Protein AF-A0A1Y2V016-F1 (afdb_monomer_lite)

Foldseek 3Di:
DDDDDDDDDDPPPPPPDPPPPPDQPWPKPQVPQDDPCVVFPDPQVPKDKAPWDWIWTDRHPPDQKTWIKIWIKMDDVVVRDIFIDMDIWIANQADWDCDPRTPFDQDWDWGDDPVQKTWTKGWPTDRGSVWTKMFIAIDGPPDDDPGDRGDIGTD

Structure (mmCIF, N/CA/C/O backbone):
data_AF-A0A1Y2V016-F1
#
_entry.id   AF-A0A1Y2V016-F1
#
loop_
_atom_site.group_PDB
_atom_site.id
_atom_site.type_symbol
_atom_site.label_atom_id
_atom_site.label_alt_id
_atom_site.label_comp_id
_atom_site.label_asym_id
_atom_site.label_entity_id
_atom_site.label_seq_id
_atom_site.pdbx_PDB_ins_code
_atom_site.Cartn_x
_atom_site.Cartn_y
_atom_site.Cartn_z
_atom_site.occupancy
_atom_site.B_iso_or_equiv
_atom_site.auth_seq_id
_atom_site.auth_comp_id
_atom_site.auth_asym_id
_atom_site.auth_atom_id
_atom_site.pdbx_PDB_model_num
ATOM 1 N N . MET A 1 1 ? -23.198 -24.437 86.783 1.00 43.09 1 MET A N 1
ATOM 2 C CA . MET A 1 1 ? -23.617 -24.937 85.456 1.00 43.09 1 MET A CA 1
ATOM 3 C C . MET A 1 1 ? -22.853 -24.130 84.416 1.00 43.09 1 MET A C 1
ATOM 5 O O . MET A 1 1 ? -22.910 -22.911 84.476 1.00 43.09 1 MET A O 1
ATOM 9 N N . GLN A 1 2 ? -22.009 -24.795 83.627 1.00 40.72 2 GLN A N 1
ATOM 10 C CA . GLN A 1 2 ? -20.919 -24.207 82.836 1.00 40.72 2 GLN A CA 1
ATOM 11 C C . GLN A 1 2 ? -21.399 -23.463 81.579 1.00 40.72 2 GLN A C 1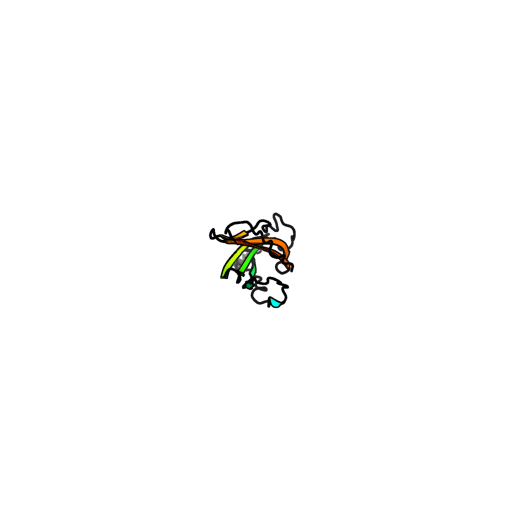
ATOM 13 O O . GLN A 1 2 ? -22.316 -23.912 80.899 1.00 40.72 2 GLN A O 1
ATOM 18 N N . LEU A 1 3 ? -20.727 -22.347 81.278 1.00 35.59 3 LEU A N 1
ATOM 19 C CA . LEU A 1 3 ? -20.856 -21.554 80.055 1.00 35.59 3 LEU A CA 1
ATOM 20 C C . LEU A 1 3 ? -19.941 -22.174 78.978 1.00 35.59 3 LEU A C 1
ATOM 22 O O . LEU A 1 3 ? -18.725 -22.211 79.163 1.00 35.59 3 LEU A O 1
ATOM 26 N N . LEU A 1 4 ? -20.502 -22.683 77.879 1.00 39.03 4 LEU A N 1
ATOM 27 C CA . LEU A 1 4 ? -19.740 -23.188 76.729 1.00 39.03 4 LEU A CA 1
ATOM 28 C C . LEU A 1 4 ? -19.546 -22.054 75.714 1.00 39.03 4 LEU A C 1
ATOM 30 O O . LEU A 1 4 ? -20.488 -21.659 75.033 1.00 39.03 4 LEU A O 1
ATOM 34 N N . ILE A 1 5 ? -18.322 -21.531 75.622 1.00 51.75 5 ILE A N 1
ATOM 35 C CA . ILE A 1 5 ? -17.898 -20.607 74.564 1.00 51.75 5 ILE A CA 1
ATOM 36 C C . ILE A 1 5 ? -17.378 -21.461 73.405 1.00 51.75 5 ILE A C 1
ATOM 38 O O . ILE A 1 5 ? -16.334 -22.102 73.518 1.00 51.75 5 ILE A O 1
ATOM 42 N N . ILE A 1 6 ? -18.120 -21.494 72.299 1.00 47.78 6 ILE A N 1
ATOM 43 C CA . ILE A 1 6 ? -17.713 -22.179 71.070 1.00 47.78 6 ILE A CA 1
ATOM 44 C C . ILE A 1 6 ? -16.802 -21.226 70.286 1.00 47.78 6 ILE A C 1
ATOM 46 O O . ILE A 1 6 ? -17.267 -20.241 69.716 1.00 47.78 6 ILE A O 1
ATOM 50 N N . PHE A 1 7 ? -15.499 -21.509 70.268 1.00 44.09 7 PHE A N 1
ATOM 51 C CA . PHE A 1 7 ? -14.549 -20.873 69.354 1.00 44.09 7 PHE A CA 1
ATOM 52 C C . PHE A 1 7 ? -14.771 -21.429 67.942 1.00 44.09 7 PHE A C 1
ATOM 54 O O . PHE A 1 7 ? -14.419 -22.573 67.656 1.00 44.09 7 PHE A O 1
ATOM 61 N N . ALA A 1 8 ? -15.356 -20.628 67.053 1.00 47.47 8 ALA A N 1
ATOM 62 C CA . ALA A 1 8 ? -15.389 -20.935 65.628 1.00 47.47 8 ALA A CA 1
ATOM 63 C C . ALA A 1 8 ? -14.026 -20.583 65.007 1.00 47.47 8 ALA A C 1
ATOM 65 O O . ALA A 1 8 ? -13.666 -19.414 64.881 1.00 47.47 8 ALA A O 1
ATOM 66 N N . LEU A 1 9 ? -13.256 -21.611 64.645 1.00 43.94 9 LEU A N 1
ATOM 67 C CA . LEU A 1 9 ? -12.057 -21.498 63.816 1.00 43.94 9 LEU A CA 1
ATOM 68 C C . LEU A 1 9 ? -12.464 -21.054 62.403 1.00 43.94 9 LEU A C 1
ATOM 70 O O . LEU A 1 9 ? -13.051 -21.828 61.650 1.00 43.94 9 LEU A O 1
ATOM 74 N N . VAL A 1 10 ? -12.139 -19.814 62.036 1.00 45.97 10 VAL A N 1
ATOM 75 C CA . VAL A 1 10 ? -12.191 -19.358 60.642 1.00 45.97 10 VAL A CA 1
ATOM 76 C C . VAL A 1 10 ? -10.970 -19.936 59.928 1.00 45.97 10 VAL A C 1
ATOM 78 O O . VAL A 1 10 ? -9.858 -19.427 60.054 1.00 45.97 10 VAL A O 1
ATOM 81 N N . LEU A 1 11 ? -11.167 -21.039 59.207 1.00 46.03 11 LEU A N 1
ATOM 82 C CA . LEU A 1 11 ? -10.191 -21.546 58.246 1.00 46.03 11 LEU A CA 1
ATOM 83 C C . LEU A 1 11 ? -10.173 -20.590 57.050 1.00 46.03 11 LEU A C 1
ATOM 85 O O . LEU A 1 11 ? -11.092 -20.586 56.235 1.00 46.03 11 LEU A O 1
ATOM 89 N N . VAL A 1 12 ? -9.130 -19.765 56.957 1.00 49.00 12 VAL A N 1
ATOM 90 C CA . VAL A 1 12 ? -8.821 -19.008 55.742 1.00 49.00 12 VAL A CA 1
ATOM 91 C C . VAL A 1 12 ? -8.336 -20.019 54.707 1.00 49.00 12 VAL A C 1
ATOM 93 O O . VAL A 1 12 ? -7.182 -20.445 54.732 1.00 49.00 12 VAL A O 1
ATOM 96 N N . SER A 1 13 ? -9.223 -20.456 53.818 1.00 45.53 13 SER A N 1
ATOM 97 C CA . SER A 1 13 ? -8.815 -21.162 52.611 1.00 45.53 13 SER A CA 1
ATOM 98 C C . SER A 1 13 ? -8.094 -20.159 51.713 1.00 45.53 13 SER A C 1
ATOM 100 O O . SER A 1 13 ? -8.705 -19.290 51.095 1.00 45.53 13 SER A O 1
ATOM 102 N N . ALA A 1 14 ? -6.765 -20.254 51.676 1.00 45.72 14 ALA A N 1
ATOM 103 C CA . ALA A 1 14 ? -5.964 -19.608 50.652 1.00 45.72 14 ALA A CA 1
ATOM 104 C C . ALA A 1 14 ? -6.395 -20.181 49.296 1.00 45.72 14 ALA A C 1
ATOM 106 O O . ALA A 1 14 ? -6.010 -21.288 48.924 1.00 45.72 14 ALA A O 1
ATOM 107 N N . VAL A 1 15 ? -7.248 -19.451 48.580 1.00 44.84 15 VAL A N 1
ATOM 108 C CA . VAL A 1 15 ? -7.522 -19.724 47.173 1.00 44.84 15 VAL A CA 1
ATOM 109 C C . VAL A 1 15 ? -6.253 -19.342 46.426 1.00 44.84 15 VAL A C 1
ATOM 111 O O . VAL A 1 15 ? -5.988 -18.168 46.182 1.00 44.84 15 VAL A O 1
ATOM 114 N N . SER A 1 16 ? -5.428 -20.338 46.119 1.00 42.81 16 SER A N 1
ATOM 115 C CA . SER A 1 16 ? -4.352 -20.215 45.146 1.00 42.81 16 SER A CA 1
ATOM 116 C C . SER A 1 16 ? -4.983 -19.880 43.796 1.00 42.81 16 SER A C 1
ATOM 118 O O . SER A 1 16 ? -5.446 -20.769 43.081 1.00 42.81 16 SER A O 1
ATOM 120 N N . GLN A 1 17 ? -5.070 -18.588 43.478 1.00 43.97 17 GLN A N 1
ATOM 121 C CA . GLN A 1 17 ? -5.369 -18.144 42.125 1.00 43.97 17 GLN A CA 1
ATOM 122 C C . GLN A 1 17 ? -4.224 -18.636 41.233 1.00 43.97 17 GLN A C 1
ATOM 124 O O . GLN A 1 17 ? -3.059 -18.416 41.583 1.00 43.97 17 GLN A O 1
ATOM 129 N N . PRO A 1 18 ? -4.502 -19.319 40.112 1.00 36.44 18 PRO A N 1
ATOM 130 C CA . PRO A 1 18 ? -3.460 -19.554 39.135 1.00 36.44 18 PRO A CA 1
ATOM 131 C C . PRO A 1 18 ? -2.992 -18.184 38.640 1.00 36.44 18 PRO A C 1
ATOM 133 O O . PRO A 1 18 ? -3.800 -17.365 38.200 1.00 36.44 18 PRO A O 1
ATOM 136 N N . LEU A 1 19 ? -1.687 -17.928 38.753 1.00 35.75 19 LEU A N 1
ATOM 137 C CA . LEU A 1 19 ? -1.027 -16.897 37.966 1.00 35.75 19 LEU A CA 1
ATOM 138 C C . LEU A 1 19 ? -1.338 -17.223 36.507 1.00 35.75 19 LEU A C 1
ATOM 140 O O . LEU A 1 19 ? -0.788 -18.176 35.956 1.00 35.75 19 LEU A O 1
ATOM 144 N N . ILE A 1 20 ? -2.254 -16.463 35.909 1.00 40.47 20 ILE A N 1
ATOM 145 C CA . ILE A 1 20 ? -2.409 -16.427 34.463 1.00 40.47 20 ILE A CA 1
ATOM 146 C C . ILE A 1 20 ? -1.118 -15.785 33.966 1.00 40.47 20 ILE A C 1
ATOM 148 O O . ILE A 1 20 ? -0.945 -14.569 33.994 1.00 40.47 20 ILE A O 1
ATOM 152 N N . HIS A 1 21 ? -0.158 -16.643 33.634 1.00 36.91 21 HIS A N 1
ATOM 153 C CA . HIS A 1 21 ? 0.942 -16.290 32.765 1.00 36.91 21 HIS A CA 1
ATOM 154 C C . HIS A 1 21 ? 0.275 -15.814 31.477 1.00 36.91 21 HIS A C 1
ATOM 156 O O . HIS A 1 21 ? -0.502 -16.560 30.884 1.00 36.91 21 HIS A O 1
ATOM 162 N N . GLY A 1 22 ? 0.444 -14.532 31.154 1.00 37.62 22 GLY A N 1
ATOM 163 C CA . GLY A 1 22 ? -0.111 -13.949 29.945 1.00 37.62 22 GLY A CA 1
ATOM 164 C C . GLY A 1 22 ? 0.530 -14.627 28.749 1.00 37.62 22 GLY A C 1
ATOM 165 O O . GLY A 1 22 ? 1.600 -14.214 28.312 1.00 37.62 22 GLY A O 1
ATOM 166 N N . ASP A 1 23 ? -0.109 -15.684 28.259 1.00 32.75 23 ASP A N 1
ATOM 167 C CA . ASP A 1 23 ? 0.151 -16.203 26.932 1.00 32.75 23 ASP A CA 1
ATOM 168 C C . ASP A 1 23 ? -0.184 -15.061 25.969 1.00 32.75 23 ASP A C 1
ATOM 170 O O . ASP A 1 23 ? -1.332 -14.621 25.871 1.00 32.75 23 ASP A O 1
ATOM 174 N N . THR A 1 24 ? 0.833 -14.525 25.301 1.00 33.84 24 THR A N 1
ATOM 175 C CA . THR A 1 24 ? 0.663 -13.674 24.128 1.00 33.84 24 THR A CA 1
ATOM 176 C C . THR A 1 24 ? -0.100 -14.488 23.090 1.00 33.84 24 THR A C 1
ATOM 178 O O . THR A 1 24 ? 0.458 -15.322 22.377 1.00 33.84 24 THR A O 1
ATOM 181 N N . ILE A 1 25 ? -1.418 -14.297 23.036 1.00 36.56 25 ILE A N 1
ATOM 182 C CA . ILE A 1 25 ? -2.246 -14.842 21.967 1.00 36.56 25 ILE A CA 1
ATOM 183 C C . ILE A 1 25 ? -1.926 -14.007 20.729 1.00 36.56 25 ILE A C 1
ATOM 185 O O . ILE A 1 25 ? -2.554 -12.981 20.483 1.00 36.56 25 ILE A O 1
ATOM 189 N N . ASN A 1 26 ? -0.930 -14.442 19.958 1.00 33.94 26 ASN A N 1
ATOM 190 C CA . ASN A 1 26 ? -0.700 -13.937 18.610 1.00 33.94 26 ASN A CA 1
ATOM 191 C C . ASN A 1 26 ? -1.915 -14.333 17.761 1.00 33.94 26 ASN A C 1
ATOM 193 O O . ASN A 1 26 ? -1.989 -15.455 17.253 1.00 33.94 26 ASN A O 1
ATOM 197 N N . TYR A 1 27 ? -2.905 -13.446 17.644 1.00 37.66 27 TYR A N 1
ATOM 198 C CA . TYR A 1 27 ? -3.983 -13.625 16.679 1.00 37.66 27 TYR A CA 1
ATOM 199 C C . TYR A 1 27 ? -3.417 -13.301 15.299 1.00 37.66 27 TYR A C 1
ATOM 201 O O . TYR A 1 27 ? -3.388 -12.151 14.873 1.00 37.66 27 TYR A O 1
ATOM 209 N N . ARG A 1 28 ? -2.895 -14.337 14.643 1.00 41.09 28 ARG A N 1
ATOM 210 C CA . ARG A 1 28 ? -2.323 -14.261 13.304 1.00 41.09 28 ARG A CA 1
ATOM 211 C C . ARG A 1 28 ? -3.359 -14.744 12.301 1.00 41.09 28 ARG A C 1
ATOM 213 O O . ARG A 1 28 ? -3.508 -15.953 12.108 1.00 41.09 28 ARG A O 1
ATOM 220 N N . ASP A 1 29 ? -4.087 -13.830 11.668 1.00 43.81 29 ASP A N 1
ATOM 221 C CA . ASP A 1 29 ? -4.908 -14.210 10.518 1.00 43.81 29 ASP A CA 1
ATOM 222 C C . ASP A 1 29 ? -4.001 -14.390 9.292 1.00 43.81 29 ASP A C 1
ATOM 224 O O . ASP A 1 29 ? -3.761 -13.482 8.505 1.00 43.81 29 ASP A O 1
ATOM 228 N N . THR A 1 30 ? -3.456 -15.599 9.159 1.00 42.50 30 THR A N 1
ATOM 229 C CA . THR A 1 30 ? -2.644 -16.036 8.011 1.00 42.50 30 THR A CA 1
ATOM 230 C C . THR A 1 30 ? -3.499 -16.602 6.878 1.00 42.50 30 THR A C 1
ATOM 232 O O . THR A 1 30 ? -2.970 -17.257 5.975 1.00 42.50 30 THR A O 1
ATOM 235 N N . SER A 1 31 ? -4.819 -16.372 6.876 1.00 43.88 31 SER A N 1
ATOM 236 C CA . SER A 1 31 ? -5.724 -16.956 5.876 1.00 43.88 31 SER A CA 1
ATOM 237 C C . SER A 1 31 ? -5.401 -16.555 4.430 1.00 43.88 31 SER A C 1
ATOM 239 O O . SER A 1 31 ? -5.933 -17.168 3.502 1.00 43.88 31 SER A O 1
ATOM 241 N N . MET A 1 32 ? -4.504 -15.584 4.221 1.00 43.31 32 MET A N 1
ATOM 242 C CA . MET A 1 32 ? -4.021 -15.154 2.907 1.00 43.31 32 MET A CA 1
ATOM 243 C C . MET A 1 32 ? -2.720 -15.826 2.450 1.00 43.31 32 MET A C 1
ATOM 245 O O . MET A 1 32 ? -2.486 -15.884 1.249 1.00 43.31 32 MET A O 1
ATOM 249 N N . ALA A 1 33 ? -1.922 -16.432 3.337 1.00 45.56 33 ALA A N 1
ATOM 250 C CA . ALA A 1 33 ? -0.669 -17.088 2.936 1.00 45.56 33 ALA A CA 1
ATOM 251 C C . ALA A 1 33 ? -0.886 -18.295 1.994 1.00 45.56 33 ALA A C 1
ATOM 253 O O . ALA A 1 33 ? 0.043 -18.722 1.317 1.00 45.56 33 ALA A O 1
ATOM 254 N N . ASN A 1 34 ? -2.113 -18.840 1.937 1.00 40.22 34 ASN A N 1
ATOM 255 C CA . ASN A 1 34 ? -2.447 -20.070 1.207 1.00 40.22 34 ASN A CA 1
ATOM 256 C C . ASN A 1 34 ? -3.674 -19.965 0.275 1.00 40.22 34 ASN A C 1
ATOM 258 O O . ASN A 1 34 ? -4.120 -20.991 -0.249 1.00 40.22 34 ASN A O 1
ATOM 262 N N . LYS A 1 35 ? -4.265 -18.778 0.060 1.00 43.28 35 LYS A N 1
ATOM 263 C CA . LYS A 1 35 ? -5.378 -18.641 -0.899 1.00 43.28 35 LYS A CA 1
ATOM 264 C C . LYS A 1 35 ? -4.825 -18.532 -2.328 1.00 43.28 35 LYS A C 1
ATOM 266 O O . LYS A 1 35 ? -3.929 -17.728 -2.561 1.00 43.28 35 LYS A O 1
ATOM 271 N N . PRO A 1 36 ? -5.337 -19.312 -3.300 1.00 42.84 36 PRO A N 1
ATOM 272 C CA . PRO A 1 36 ? -4.900 -19.208 -4.685 1.00 42.84 36 PRO A CA 1
ATOM 273 C C . PRO A 1 36 ? -5.326 -17.852 -5.260 1.00 42.84 36 PRO A C 1
ATOM 275 O O . PRO A 1 36 ? -6.498 -17.618 -5.543 1.00 42.84 36 PRO A O 1
ATOM 278 N N . TRP A 1 37 ? -4.345 -16.974 -5.453 1.00 50.81 37 TRP A N 1
ATOM 279 C CA . TRP A 1 37 ? -4.479 -15.606 -5.967 1.00 50.81 37 TRP A CA 1
ATOM 280 C C . TRP A 1 37 ? -5.006 -15.506 -7.409 1.00 50.81 37 TRP A C 1
ATOM 282 O O . TRP A 1 37 ? -5.226 -14.410 -7.906 1.00 50.81 37 TRP A O 1
ATOM 292 N N . GLY A 1 38 ? -5.281 -16.635 -8.073 1.00 43.44 38 GLY A N 1
ATOM 293 C CA . GLY A 1 38 ? -5.833 -16.695 -9.433 1.00 43.44 38 GLY A CA 1
ATOM 294 C C . GLY A 1 38 ? -7.274 -16.184 -9.590 1.00 43.44 38 GLY A C 1
ATOM 295 O O . GLY A 1 38 ? -7.835 -16.304 -10.675 1.00 43.44 38 GLY A O 1
ATOM 296 N N . LEU A 1 39 ? -7.887 -15.653 -8.525 1.00 41.66 39 LEU A N 1
ATOM 297 C CA . LEU A 1 39 ? -9.176 -14.947 -8.566 1.00 41.66 39 LEU A CA 1
ATOM 298 C C . LEU A 1 39 ? -9.029 -13.419 -8.579 1.00 41.66 39 LEU A C 1
ATOM 300 O O . LEU A 1 39 ? -10.011 -12.727 -8.844 1.00 41.66 39 LEU A O 1
ATOM 304 N N . ALA A 1 40 ? -7.837 -12.889 -8.299 1.00 46.56 40 ALA A N 1
ATOM 305 C CA . ALA A 1 40 ? -7.580 -11.464 -8.419 1.00 46.56 40 ALA A CA 1
ATOM 306 C C . ALA A 1 40 ? -7.438 -11.101 -9.907 1.00 46.56 40 ALA A C 1
ATOM 308 O O . ALA A 1 40 ? -6.673 -11.724 -10.646 1.00 46.56 40 ALA A O 1
ATOM 309 N N . GLN A 1 41 ? -8.223 -10.124 -10.367 1.00 43.16 41 GLN A N 1
ATOM 310 C CA . GLN A 1 41 ? -8.223 -9.673 -11.761 1.00 43.16 41 GLN A CA 1
ATOM 311 C C . GLN A 1 41 ? -7.050 -8.718 -12.002 1.00 43.16 41 GLN A C 1
ATOM 313 O O . GLN A 1 41 ? -7.219 -7.505 -12.097 1.00 43.16 41 GLN A O 1
ATOM 318 N N . PHE A 1 42 ? -5.842 -9.267 -12.068 1.00 50.53 42 PHE A N 1
ATOM 319 C CA . PHE A 1 42 ? -4.651 -8.518 -12.441 1.00 50.53 42 PHE A CA 1
ATOM 320 C C . PHE A 1 42 ? -4.481 -8.546 -13.962 1.00 50.53 42 PHE A C 1
ATOM 322 O O . PHE A 1 42 ? -3.959 -9.517 -14.501 1.00 50.53 42 PHE A O 1
ATOM 329 N N . ASP A 1 43 ? -4.894 -7.487 -14.660 1.00 47.41 43 ASP A N 1
ATOM 330 C CA . ASP A 1 43 ? -4.304 -7.176 -15.968 1.00 47.41 43 ASP A CA 1
ATOM 331 C C . ASP A 1 43 ? -3.103 -6.265 -15.715 1.00 47.41 43 ASP A C 1
ATOM 333 O O . ASP A 1 43 ? -3.189 -5.036 -15.730 1.00 47.41 43 ASP A O 1
ATOM 337 N N . LEU A 1 44 ? -2.014 -6.902 -15.293 1.00 59.28 44 LEU A N 1
ATOM 338 C CA . LEU A 1 44 ? -0.760 -6.239 -14.974 1.00 59.28 44 LEU A CA 1
ATOM 339 C C . LEU A 1 44 ? 0.227 -6.322 -16.128 1.00 59.28 44 LEU A C 1
ATOM 341 O O . LEU A 1 44 ? 1.333 -5.832 -15.960 1.00 59.28 44 LEU A O 1
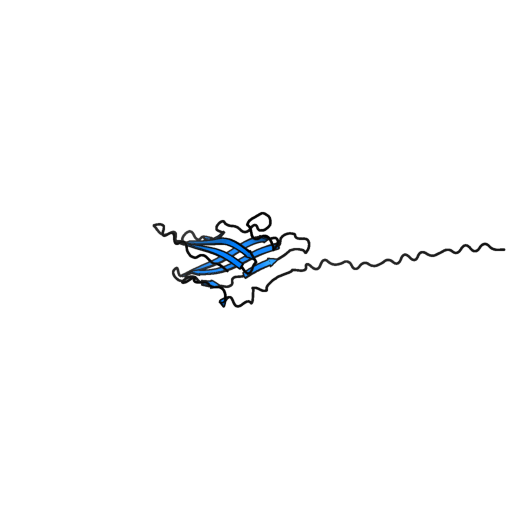ATOM 345 N N . ASP A 1 45 ? -0.148 -6.893 -17.278 1.00 55.56 45 ASP A N 1
ATOM 346 C CA . ASP A 1 45 ? 0.799 -7.141 -18.357 1.00 55.56 45 ASP A CA 1
ATOM 347 C C . ASP A 1 45 ? 1.551 -5.848 -18.738 1.00 55.56 45 ASP A C 1
ATOM 349 O O . ASP A 1 45 ? 0.935 -4.809 -19.011 1.00 55.56 45 ASP A O 1
ATOM 353 N N . PRO A 1 46 ? 2.897 -5.875 -18.743 1.00 63.59 46 PRO A N 1
ATOM 354 C CA . PRO A 1 46 ? 3.768 -7.046 -18.587 1.00 63.59 46 PRO A CA 1
ATOM 355 C C . PRO A 1 46 ? 4.310 -7.270 -17.160 1.00 63.59 46 PRO A C 1
ATOM 357 O O . PRO A 1 46 ? 5.143 -8.144 -16.960 1.00 63.59 46 PRO A O 1
ATOM 360 N N . PHE A 1 47 ? 3.903 -6.479 -16.173 1.00 73.19 47 PHE A N 1
ATOM 361 C CA . PHE A 1 47 ? 4.333 -6.597 -14.781 1.00 73.19 47 PHE A CA 1
ATOM 362 C C . PHE A 1 47 ? 3.794 -7.855 -14.103 1.00 73.19 47 PHE A C 1
ATOM 364 O O . PHE A 1 47 ? 2.669 -8.294 -14.344 1.00 73.19 47 PHE A O 1
ATOM 371 N N . ASN A 1 48 ? 4.574 -8.376 -13.162 1.00 81.81 48 ASN A N 1
ATOM 372 C CA . ASN A 1 48 ? 4.176 -9.509 -12.344 1.00 81.81 48 ASN A CA 1
ATOM 373 C C . ASN A 1 48 ? 4.317 -9.176 -10.855 1.00 81.81 48 ASN A C 1
ATOM 375 O O . ASN A 1 48 ? 5.380 -8.740 -10.410 1.00 81.81 48 ASN A O 1
ATOM 379 N N . LEU A 1 49 ? 3.245 -9.387 -10.090 1.00 84.19 49 LEU A N 1
ATOM 380 C CA . LEU A 1 49 ? 3.259 -9.294 -8.631 1.00 84.19 49 LEU A CA 1
ATOM 381 C C . LEU A 1 49 ? 3.195 -10.700 -8.045 1.00 84.19 49 LEU A C 1
ATOM 383 O O . LEU A 1 49 ? 2.244 -11.440 -8.296 1.00 84.19 49 LEU A O 1
ATOM 387 N N . THR A 1 50 ? 4.190 -11.066 -7.244 1.00 85.75 50 THR A N 1
ATOM 388 C CA . THR A 1 50 ? 4.256 -12.376 -6.587 1.00 85.75 50 THR A CA 1
ATOM 389 C C . THR A 1 50 ? 4.383 -12.226 -5.080 1.00 85.75 50 THR A C 1
ATOM 391 O O . THR A 1 50 ? 4.715 -11.158 -4.569 1.00 85.75 50 THR A O 1
ATOM 394 N N . ASP A 1 51 ? 4.103 -13.310 -4.354 1.00 87.19 51 ASP A N 1
ATOM 395 C CA . ASP A 1 51 ? 4.295 -13.396 -2.901 1.00 87.19 51 ASP A CA 1
ATOM 396 C C . ASP A 1 51 ? 3.615 -12.261 -2.119 1.00 87.19 51 ASP A C 1
ATOM 398 O O . ASP A 1 51 ? 4.135 -11.793 -1.104 1.00 87.19 51 ASP A O 1
ATOM 402 N N . MET A 1 52 ? 2.459 -11.798 -2.610 1.00 86.19 52 MET A N 1
ATOM 403 C CA . MET A 1 52 ? 1.683 -10.787 -1.912 1.00 86.19 52 MET A CA 1
ATOM 404 C C . MET A 1 52 ? 1.161 -11.358 -0.595 1.00 86.19 52 MET A C 1
ATOM 406 O O . MET A 1 52 ? 0.539 -12.417 -0.558 1.00 86.19 52 MET A O 1
ATOM 410 N N . CYS A 1 53 ? 1.416 -10.644 0.488 1.00 87.31 53 CYS A N 1
ATOM 411 C CA . CYS A 1 53 ? 0.995 -10.982 1.830 1.00 87.31 53 CYS A CA 1
ATOM 412 C C . CYS A 1 53 ? 0.458 -9.717 2.483 1.00 87.31 53 CYS A C 1
ATOM 414 O O . CYS A 1 53 ? 1.166 -8.716 2.555 1.00 87.31 53 CYS A O 1
ATOM 416 N N . VAL A 1 54 ? -0.788 -9.777 2.942 1.00 89.12 54 VAL A N 1
ATOM 417 C CA . VAL A 1 54 ? -1.396 -8.756 3.789 1.00 89.12 54 VAL A CA 1
ATOM 418 C C . VAL A 1 54 ? -1.724 -9.426 5.110 1.00 89.12 54 VAL A C 1
ATOM 420 O O . VAL A 1 54 ? -2.432 -10.433 5.131 1.00 89.12 54 VAL A O 1
ATOM 423 N N . GLU A 1 55 ? -1.180 -8.900 6.197 1.00 90.12 55 GLU A N 1
ATOM 424 C CA . GLU A 1 55 ? -1.375 -9.435 7.542 1.00 90.12 55 GLU A CA 1
ATOM 425 C C . GLU A 1 55 ? -1.685 -8.301 8.511 1.00 90.12 55 GLU A C 1
ATOM 427 O O . GLU A 1 55 ? -1.210 -7.183 8.344 1.00 90.12 55 GLU A O 1
ATOM 432 N N . CYS A 1 56 ? -2.503 -8.593 9.516 1.00 90.88 56 CYS A N 1
ATOM 433 C CA . CYS A 1 56 ? -2.783 -7.689 10.620 1.00 90.88 56 CYS A CA 1
ATOM 434 C C . CYS A 1 56 ? -2.704 -8.480 11.915 1.00 90.88 56 CYS A C 1
ATOM 436 O O . CYS A 1 56 ? -3.353 -9.519 12.062 1.00 90.88 56 CYS A O 1
ATOM 438 N N . GLU A 1 57 ? -1.924 -7.973 12.855 1.00 91.56 57 GLU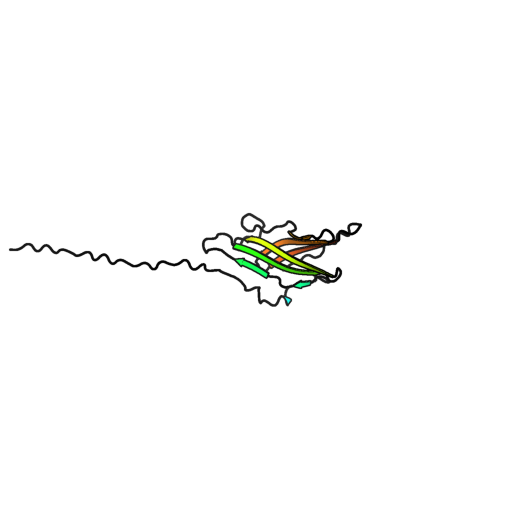 A N 1
ATOM 439 C CA . GLU A 1 57 ? -1.677 -8.605 14.141 1.00 91.56 57 GLU A CA 1
ATOM 440 C C . GLU A 1 57 ? -1.993 -7.617 15.266 1.00 91.56 57 GLU A C 1
ATOM 442 O O . GLU A 1 57 ? -1.976 -6.400 15.086 1.00 91.56 57 GLU A O 1
ATOM 447 N N . LYS A 1 58 ? -2.321 -8.136 16.448 1.00 88.00 58 LYS A N 1
ATOM 448 C CA . LYS A 1 58 ? -2.388 -7.338 17.675 1.00 88.00 58 LYS A CA 1
ATOM 449 C C . LYS A 1 58 ? -1.358 -7.866 18.647 1.00 88.00 58 LYS A C 1
ATOM 451 O O . LYS A 1 58 ? -1.332 -9.066 18.906 1.00 88.00 58 LYS A O 1
ATOM 456 N N . GLU A 1 59 ? -0.585 -6.963 19.242 1.00 80.06 59 GLU A N 1
ATOM 457 C CA . GLU A 1 59 ? 0.342 -7.325 20.318 1.00 80.06 59 GLU A CA 1
ATOM 458 C C . GLU A 1 59 ? -0.387 -7.914 21.537 1.00 80.06 59 GLU A C 1
ATOM 460 O O . GLU A 1 59 ? 0.136 -8.795 22.219 1.00 80.06 59 GLU A O 1
ATOM 465 N N . ASN A 1 60 ? -1.600 -7.431 21.832 1.00 84.00 60 ASN A N 1
ATOM 466 C CA . ASN A 1 60 ? -2.432 -7.926 22.924 1.00 84.00 60 ASN A CA 1
ATOM 467 C C . ASN A 1 60 ? -3.933 -7.718 22.645 1.00 84.00 60 ASN A C 1
ATOM 469 O O . ASN A 1 60 ? -4.326 -6.956 21.763 1.00 84.00 60 ASN A O 1
ATOM 473 N N . VAL A 1 61 ? -4.785 -8.406 23.412 1.00 79.50 61 VAL A N 1
ATOM 474 C CA . VAL A 1 61 ? -6.253 -8.376 23.246 1.00 79.50 61 VAL A CA 1
ATOM 475 C C . VAL A 1 61 ? -6.843 -6.983 23.511 1.00 79.50 61 VAL A C 1
ATOM 477 O O . VAL A 1 61 ? -7.874 -6.636 22.936 1.00 79.50 61 VAL A O 1
ATOM 480 N N . ASP A 1 62 ? -6.170 -6.177 24.333 1.00 85.69 62 ASP A N 1
ATOM 481 C CA . ASP A 1 62 ? -6.611 -4.835 24.714 1.00 85.69 62 ASP A CA 1
ATOM 482 C C . ASP A 1 62 ? -6.198 -3.758 23.691 1.00 85.69 62 ASP A C 1
ATOM 484 O O . ASP A 1 62 ? -6.674 -2.620 23.759 1.00 85.69 62 ASP A O 1
ATOM 488 N N . SER A 1 63 ? -5.348 -4.097 22.713 1.00 87.31 63 SER A N 1
ATOM 489 C CA . SER A 1 63 ? -4.945 -3.186 21.646 1.00 87.31 63 SER A CA 1
ATOM 490 C C . SER A 1 63 ? -6.158 -2.782 20.812 1.00 87.31 63 SER A C 1
ATOM 492 O O . SER A 1 63 ? -6.851 -3.610 20.210 1.00 87.31 63 SER A O 1
ATOM 494 N N . LEU A 1 64 ? -6.406 -1.473 20.750 1.00 90.19 64 LEU A N 1
ATOM 495 C CA . LEU A 1 64 ? -7.508 -0.907 19.971 1.00 90.19 64 LEU A CA 1
ATOM 496 C C . LEU A 1 64 ? -7.273 -1.048 18.463 1.00 90.19 64 LEU A C 1
ATOM 498 O O . LEU A 1 64 ? -8.224 -1.277 17.721 1.00 90.19 64 LEU A O 1
ATOM 502 N N . LEU A 1 65 ? -6.016 -0.951 18.028 1.00 92.69 65 LEU A N 1
ATOM 503 C CA . LEU A 1 65 ? -5.614 -1.053 16.630 1.00 92.69 65 LEU A CA 1
ATOM 504 C C . LEU A 1 65 ? -4.813 -2.336 16.400 1.00 92.69 65 LEU A C 1
ATOM 506 O O . LEU A 1 65 ? -4.093 -2.794 17.285 1.00 92.69 65 LEU A O 1
ATOM 510 N N . PHE A 1 66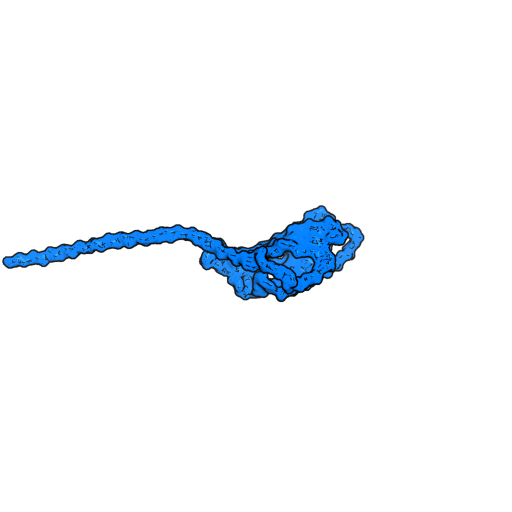 ? -4.987 -2.914 15.220 1.00 93.75 66 PHE A N 1
ATOM 511 C CA . PHE A 1 66 ? -4.096 -3.895 14.625 1.00 93.75 66 PHE A CA 1
ATOM 512 C C . PHE A 1 66 ? -2.900 -3.175 14.007 1.00 93.75 66 PHE A C 1
ATOM 514 O O . PHE A 1 66 ? -3.075 -2.113 13.406 1.00 93.75 66 PHE A O 1
ATOM 521 N N . ASP A 1 67 ? -1.726 -3.783 14.102 1.00 94.44 67 ASP A N 1
ATOM 522 C CA . ASP A 1 67 ? -0.567 -3.451 13.286 1.00 94.44 67 ASP A CA 1
ATOM 523 C C . ASP A 1 67 ? -0.624 -4.314 12.027 1.00 94.44 67 ASP A C 1
ATOM 525 O O . ASP A 1 67 ? -0.597 -5.545 12.082 1.00 94.44 67 ASP A O 1
ATOM 529 N N . CYS A 1 68 ? -0.790 -3.652 10.891 1.00 94.31 68 CYS A N 1
ATOM 530 C CA . CYS A 1 68 ? -0.997 -4.260 9.593 1.00 94.31 68 CYS A CA 1
ATOM 531 C C . CYS A 1 68 ? 0.211 -4.042 8.692 1.00 94.31 68 CYS A C 1
ATOM 533 O O . CYS A 1 68 ? 0.813 -2.966 8.692 1.00 94.31 68 CYS A O 1
ATOM 535 N N . SER A 1 69 ? 0.521 -5.036 7.871 1.00 94.44 69 SER A N 1
ATOM 536 C CA . SER A 1 69 ? 1.569 -4.964 6.867 1.00 94.44 69 SER A CA 1
ATOM 537 C C . SER A 1 69 ? 1.074 -5.482 5.520 1.00 94.44 69 SER A C 1
ATOM 539 O O . SER A 1 69 ? 0.186 -6.332 5.426 1.00 94.44 69 SER A O 1
ATOM 541 N N . ILE A 1 70 ? 1.650 -4.932 4.454 1.00 93.19 70 ILE A N 1
ATOM 542 C CA . ILE A 1 70 ? 1.567 -5.480 3.106 1.00 93.19 70 ILE A CA 1
ATOM 543 C C . ILE A 1 70 ? 2.982 -5.690 2.596 1.00 93.19 70 ILE A C 1
ATOM 545 O O . ILE A 1 70 ? 3.813 -4.787 2.675 1.00 93.19 70 ILE A O 1
ATOM 549 N N . LYS A 1 71 ? 3.237 -6.866 2.034 1.00 94.44 71 LYS A N 1
ATOM 550 C CA . LYS A 1 71 ? 4.486 -7.225 1.372 1.00 94.44 71 LYS A CA 1
ATOM 551 C C . LYS A 1 71 ? 4.188 -7.878 0.036 1.00 94.44 71 LYS A C 1
ATOM 553 O O . LYS A 1 71 ? 3.244 -8.648 -0.052 1.00 94.44 71 LYS A O 1
ATOM 558 N N . PHE A 1 72 ? 4.985 -7.601 -0.986 1.00 91.50 72 PHE A N 1
ATOM 559 C CA . PHE A 1 72 ? 4.936 -8.317 -2.262 1.00 91.50 72 PHE A CA 1
ATOM 560 C C . PHE A 1 72 ? 6.246 -8.144 -3.031 1.00 91.50 72 PHE A C 1
ATOM 562 O O . PHE A 1 72 ? 7.000 -7.197 -2.801 1.00 91.50 72 PHE A O 1
ATOM 569 N N . ASN A 1 73 ? 6.504 -9.049 -3.966 1.00 91.94 73 ASN A N 1
ATOM 570 C CA . ASN A 1 73 ? 7.546 -8.903 -4.973 1.00 91.94 73 ASN A CA 1
ATOM 571 C C . ASN A 1 73 ? 6.930 -8.357 -6.260 1.00 91.94 73 ASN A C 1
ATOM 573 O O . ASN A 1 73 ? 5.808 -8.712 -6.617 1.00 91.94 73 ASN A O 1
ATOM 577 N N . TRP A 1 74 ? 7.669 -7.496 -6.949 1.00 90.06 74 TRP A N 1
ATOM 578 C CA . TRP A 1 74 ? 7.256 -6.879 -8.200 1.00 90.06 74 TRP A CA 1
ATOM 579 C C . TRP A 1 74 ? 8.366 -7.023 -9.233 1.00 90.06 74 TRP A C 1
ATOM 581 O O . TRP A 1 74 ? 9.479 -6.553 -9.009 1.00 90.06 74 TRP A O 1
ATOM 591 N N . ASP A 1 75 ? 8.050 -7.676 -10.347 1.00 87.25 75 ASP A N 1
ATOM 592 C CA . ASP A 1 75 ? 8.908 -7.842 -11.516 1.00 87.25 75 ASP A CA 1
ATOM 593 C C . ASP A 1 75 ? 8.376 -7.008 -12.695 1.00 87.25 75 ASP A C 1
ATOM 595 O O . ASP A 1 75 ? 7.186 -7.061 -13.027 1.00 87.25 75 ASP A O 1
ATOM 599 N N . ASP A 1 76 ? 9.258 -6.222 -13.310 1.00 81.94 76 ASP A N 1
ATOM 600 C CA . ASP A 1 76 ? 9.060 -5.554 -14.595 1.00 81.94 76 ASP A CA 1
ATOM 601 C C . ASP A 1 76 ? 9.979 -6.211 -15.643 1.00 81.94 76 ASP A C 1
ATOM 603 O O . ASP A 1 76 ? 11.155 -5.838 -15.783 1.00 81.94 76 ASP A O 1
ATOM 607 N N . PRO A 1 77 ? 9.461 -7.178 -16.420 1.00 75.75 77 PRO A N 1
ATOM 608 C CA . PRO A 1 77 ? 10.267 -7.905 -17.390 1.00 75.75 77 PRO A CA 1
ATOM 609 C C . PRO A 1 77 ? 10.680 -7.045 -18.590 1.00 75.75 77 PRO A C 1
ATOM 611 O O . PRO A 1 77 ? 11.644 -7.397 -19.272 1.00 75.75 77 PRO A O 1
ATOM 614 N N . ASN A 1 78 ? 10.026 -5.903 -18.849 1.00 71.25 78 ASN A N 1
ATOM 615 C CA . ASN A 1 78 ? 10.458 -4.994 -19.916 1.00 71.25 78 ASN A CA 1
ATOM 616 C C . ASN A 1 78 ? 11.773 -4.295 -19.567 1.00 71.25 78 ASN A C 1
ATOM 618 O O . ASN A 1 78 ? 12.584 -4.038 -20.458 1.00 71.25 78 ASN A O 1
ATOM 622 N N . ALA A 1 79 ? 11.984 -4.000 -18.286 1.00 71.44 79 ALA A N 1
ATOM 623 C CA . ALA A 1 79 ? 13.237 -3.446 -17.787 1.00 71.44 79 ALA A CA 1
ATOM 624 C C . ALA A 1 79 ? 14.238 -4.491 -17.319 1.00 71.44 79 ALA A C 1
ATOM 626 O O . ALA A 1 79 ? 15.404 -4.152 -17.129 1.00 71.44 79 ALA A O 1
ATOM 627 N N . GLN A 1 80 ? 13.808 -5.748 -17.167 1.00 81.94 80 GLN A N 1
ATOM 628 C CA . GLN A 1 80 ? 14.583 -6.802 -16.506 1.00 81.94 80 GLN A CA 1
ATOM 629 C C . GLN A 1 80 ? 14.930 -6.401 -15.067 1.00 81.94 80 GLN A C 1
ATOM 631 O O . GLN A 1 80 ? 16.075 -6.524 -14.626 1.00 81.94 80 GLN A O 1
ATOM 636 N N . GLN A 1 81 ? 13.942 -5.857 -14.357 1.00 85.19 81 GLN A N 1
ATOM 637 C CA . GLN A 1 81 ? 14.115 -5.279 -13.030 1.00 85.19 81 GLN A CA 1
ATOM 638 C C . GLN A 1 81 ? 13.048 -5.775 -12.082 1.00 85.19 81 GLN A C 1
ATOM 640 O O . GLN A 1 81 ? 11.907 -6.000 -12.466 1.00 85.19 81 GLN A O 1
ATOM 645 N N . SER A 1 82 ? 13.429 -5.887 -10.816 1.00 89.44 82 SER A N 1
ATOM 646 C CA . SER A 1 82 ? 12.543 -6.370 -9.769 1.00 89.44 82 SER A CA 1
ATOM 647 C C . SER A 1 82 ? 12.788 -5.634 -8.461 1.00 89.44 82 SER A C 1
ATOM 649 O O . SER A 1 82 ? 13.919 -5.224 -8.175 1.00 89.44 82 SER A O 1
ATOM 651 N N . CYS A 1 83 ? 11.763 -5.538 -7.624 1.00 92.25 83 CYS A N 1
ATOM 652 C CA . CYS A 1 83 ? 11.880 -5.056 -6.256 1.00 92.25 83 CYS A CA 1
ATOM 653 C C . CYS A 1 83 ? 10.982 -5.836 -5.293 1.00 92.25 83 CYS A C 1
ATOM 655 O O . CYS A 1 83 ? 10.000 -6.458 -5.695 1.00 92.25 83 CYS A O 1
ATOM 657 N N . SER A 1 84 ? 11.288 -5.732 -4.002 1.00 94.56 84 SER A N 1
ATOM 658 C CA . SER A 1 84 ? 10.369 -6.118 -2.933 1.00 94.56 84 SER A CA 1
ATOM 659 C C . SER A 1 84 ? 9.775 -4.855 -2.318 1.00 94.56 84 SER A C 1
ATOM 661 O O . SER A 1 84 ? 10.501 -3.916 -1.995 1.00 94.56 84 SER A O 1
ATOM 663 N N . CYS A 1 85 ? 8.458 -4.837 -2.171 1.00 94.88 85 CYS A N 1
ATOM 664 C CA . CYS A 1 85 ? 7.703 -3.758 -1.558 1.00 94.88 85 CYS A CA 1
ATOM 665 C C . CYS A 1 85 ? 7.221 -4.192 -0.179 1.00 94.88 85 CYS A C 1
ATOM 667 O O . CYS A 1 85 ? 6.764 -5.323 -0.010 1.00 94.88 85 CYS A O 1
ATOM 669 N N . GLU A 1 86 ? 7.285 -3.279 0.784 1.00 95.69 86 GLU A N 1
ATOM 670 C CA . GLU A 1 86 ? 6.729 -3.468 2.118 1.00 95.69 86 GLU A CA 1
ATOM 671 C C . GLU A 1 86 ? 6.181 -2.137 2.636 1.00 95.69 86 GLU A C 1
ATOM 673 O O . GLU A 1 86 ? 6.794 -1.087 2.434 1.00 95.69 86 GLU A O 1
ATOM 678 N N . ASN A 1 87 ? 5.027 -2.166 3.295 1.00 95.69 87 ASN A N 1
ATOM 679 C CA . ASN A 1 87 ? 4.510 -1.024 4.038 1.00 95.69 87 ASN A CA 1
ATOM 680 C C . ASN A 1 87 ? 3.724 -1.482 5.265 1.00 95.69 87 ASN A C 1
ATOM 682 O O . ASN A 1 87 ? 3.128 -2.557 5.252 1.00 95.69 87 ASN A O 1
ATOM 686 N N . HIS A 1 88 ? 3.671 -0.617 6.277 1.00 95.50 88 HIS A N 1
ATOM 687 C CA . HIS A 1 88 ? 2.940 -0.838 7.521 1.00 95.50 88 HIS A CA 1
ATOM 688 C C . HIS A 1 88 ? 1.890 0.252 7.735 1.00 95.50 88 HIS A C 1
ATOM 690 O O . HIS A 1 88 ? 2.079 1.404 7.336 1.00 95.50 88 HIS A O 1
ATOM 696 N N . TRP A 1 89 ? 0.778 -0.107 8.365 1.00 95.00 89 TRP A N 1
ATOM 697 C CA . TRP A 1 89 ? -0.242 0.823 8.840 1.00 95.00 89 TRP A CA 1
ATOM 698 C C . TRP A 1 89 ? -0.973 0.226 10.043 1.00 95.00 89 TRP A C 1
ATOM 700 O O . TRP A 1 89 ? -0.785 -0.931 10.390 1.00 95.00 89 TRP A O 1
ATOM 710 N N . GLN A 1 90 ? -1.813 1.018 10.688 1.00 95.25 90 GLN A N 1
ATOM 711 C CA . GLN A 1 90 ? -2.653 0.605 11.795 1.00 95.25 90 GLN A CA 1
ATOM 712 C C . GLN A 1 90 ? -4.117 0.725 11.416 1.00 95.25 90 GLN A C 1
ATOM 714 O O . GLN A 1 90 ? -4.538 1.714 10.802 1.00 95.25 90 GLN A O 1
ATOM 719 N N . TRP A 1 91 ? -4.895 -0.273 11.815 1.00 94.44 91 TRP A N 1
ATOM 720 C CA . TRP A 1 91 ? -6.305 -0.370 11.477 1.00 94.44 91 TRP A CA 1
ATOM 721 C C . TRP A 1 91 ? -7.112 -0.923 12.645 1.00 94.44 91 TRP A C 1
ATOM 723 O O . TRP A 1 91 ? -6.648 -1.799 13.354 1.00 94.44 91 TRP A O 1
ATOM 733 N N . ASP A 1 92 ? -8.329 -0.448 12.865 1.00 92.50 92 ASP A N 1
ATOM 734 C CA . ASP A 1 92 ? -9.247 -1.005 13.866 1.00 92.50 92 ASP A CA 1
ATOM 735 C C . ASP A 1 92 ? -10.000 -2.262 13.378 1.00 92.50 92 ASP A C 1
ATOM 737 O O . ASP A 1 92 ? -10.717 -2.890 14.157 1.00 92.50 92 ASP A O 1
ATOM 741 N N . GLY A 1 93 ? -9.835 -2.644 12.106 1.00 89.62 93 GLY A N 1
ATOM 742 C CA . GLY A 1 93 ? -10.530 -3.772 11.477 1.00 89.62 93 GLY A CA 1
ATOM 743 C C . GLY A 1 93 ? -11.937 -3.444 10.964 1.00 89.62 93 GLY A C 1
ATOM 744 O O . GLY A 1 93 ? -12.652 -4.350 10.538 1.00 89.62 93 GLY A O 1
ATOM 745 N N . ILE A 1 94 ? -12.369 -2.179 11.042 1.00 91.12 94 ILE A N 1
ATOM 746 C CA . ILE A 1 94 ? -13.748 -1.754 10.746 1.00 91.12 94 ILE A CA 1
ATOM 747 C C . ILE A 1 94 ? -13.776 -0.509 9.848 1.00 91.12 94 ILE A C 1
ATOM 749 O O . ILE A 1 94 ? -14.548 -0.435 8.892 1.00 91.12 94 ILE A O 1
ATOM 753 N N . THR A 1 95 ? -12.967 0.501 10.161 1.00 92.12 95 THR A N 1
ATOM 754 C CA . THR A 1 95 ? -12.990 1.813 9.514 1.00 92.12 95 THR A CA 1
ATOM 755 C C . THR A 1 95 ? -12.383 1.734 8.118 1.00 92.12 95 THR A C 1
ATOM 757 O O . THR A 1 95 ? -11.196 1.485 7.972 1.00 92.12 95 THR A O 1
ATOM 760 N N . GLN A 1 96 ? -13.159 2.014 7.076 1.00 91.25 96 GLN A N 1
ATOM 761 C CA . GLN A 1 96 ? -12.663 1.965 5.690 1.00 91.25 96 GLN A CA 1
ATOM 762 C C . GLN A 1 96 ? -11.928 3.247 5.276 1.00 91.25 96 GLN A C 1
ATOM 764 O O . GLN A 1 96 ? -10.961 3.225 4.523 1.00 91.25 96 GLN A O 1
ATOM 769 N N . ALA A 1 97 ? -12.391 4.398 5.767 1.00 91.00 97 ALA A N 1
ATOM 770 C CA . ALA A 1 97 ? -11.831 5.686 5.385 1.00 91.00 97 ALA A CA 1
ATOM 771 C C . ALA A 1 97 ? -10.475 5.938 6.056 1.00 91.00 97 ALA A C 1
ATOM 773 O O . ALA A 1 97 ? -10.317 5.684 7.250 1.00 91.00 97 ALA A O 1
ATOM 774 N N . LYS A 1 98 ? -9.535 6.541 5.316 1.00 93.12 98 LYS A N 1
ATOM 775 C CA . LYS A 1 98 ? -8.264 7.013 5.876 1.00 93.12 98 LYS A CA 1
ATOM 776 C C . LYS A 1 98 ? -8.502 7.919 7.087 1.00 93.12 98 LYS A C 1
ATOM 778 O O . LYS A 1 98 ? -9.202 8.931 6.991 1.00 93.12 98 LYS A O 1
ATOM 783 N N . GLY A 1 99 ? -7.847 7.612 8.201 1.00 92.94 99 GLY A N 1
ATOM 784 C CA . GLY A 1 99 ? -7.931 8.409 9.418 1.00 92.94 99 GLY A CA 1
ATOM 785 C C . GLY A 1 99 ? -7.119 7.828 10.575 1.00 92.94 99 GLY A C 1
ATOM 786 O O . GLY A 1 99 ? -6.324 6.914 10.374 1.00 92.94 99 GLY A O 1
ATOM 787 N N . PRO A 1 100 ? -7.316 8.333 11.804 1.00 94.75 100 PRO A N 1
ATOM 788 C CA . PRO A 1 100 ? -6.579 7.869 12.982 1.00 94.75 100 PRO A CA 1
ATOM 789 C C . PRO A 1 100 ? -6.741 6.373 13.296 1.00 94.75 100 PRO A C 1
ATOM 791 O O . PRO A 1 100 ? -5.867 5.797 13.930 1.00 94.75 100 PRO A O 1
ATOM 794 N N . THR A 1 101 ? -7.845 5.756 12.863 1.00 93.69 101 THR A N 1
ATOM 795 C CA . THR A 1 101 ? -8.167 4.337 13.095 1.00 93.69 101 THR A CA 1
ATOM 796 C C . THR A 1 101 ? -8.016 3.460 11.850 1.00 93.69 101 THR A C 1
ATOM 798 O O . THR A 1 101 ? -8.251 2.261 11.923 1.00 93.69 101 THR A O 1
ATOM 801 N N . ASN A 1 102 ? -7.619 4.040 10.715 1.00 93.75 102 ASN A N 1
ATOM 802 C CA . ASN A 1 102 ? -7.180 3.331 9.516 1.00 93.75 102 ASN A CA 1
ATOM 803 C C . ASN A 1 102 ? -6.156 4.212 8.797 1.00 93.75 102 ASN A C 1
ATOM 805 O O . ASN A 1 102 ? -6.499 5.021 7.931 1.00 93.75 102 ASN A O 1
ATOM 809 N N . ASN A 1 103 ? -4.907 4.157 9.246 1.00 94.25 103 ASN A N 1
ATOM 810 C CA . ASN A 1 103 ? -3.916 5.184 8.924 1.00 94.25 103 ASN A CA 1
ATOM 811 C C . ASN A 1 103 ? -3.049 4.840 7.700 1.00 94.25 103 ASN A C 1
ATOM 813 O O . ASN A 1 103 ? -1.931 5.342 7.582 1.00 94.25 103 ASN A O 1
ATOM 817 N N . TYR A 1 104 ? -3.570 4.027 6.773 1.00 92.69 104 TYR A N 1
ATOM 818 C CA . TYR A 1 104 ? -2.874 3.702 5.531 1.00 92.69 104 TYR A CA 1
ATOM 819 C C . TYR A 1 104 ? -2.433 4.966 4.776 1.00 92.69 104 TYR A C 1
AT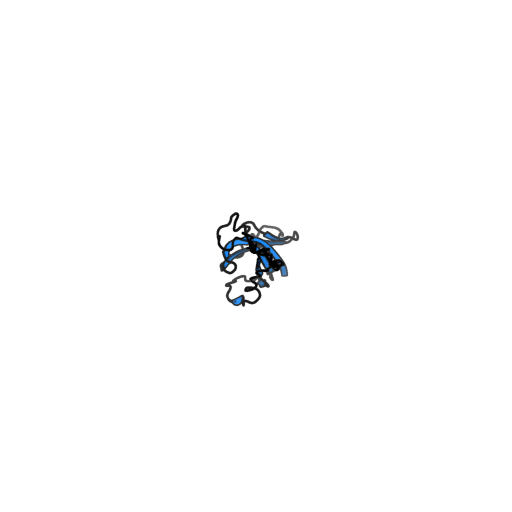OM 821 O O . TYR A 1 104 ? -3.114 6.002 4.749 1.00 92.69 104 TYR A O 1
ATOM 829 N N . SER A 1 105 ? -1.266 4.884 4.139 1.00 89.62 105 SER A N 1
ATOM 830 C CA . SER A 1 105 ? -0.752 5.987 3.334 1.00 89.62 105 SER A CA 1
ATOM 831 C C . SER A 1 105 ? -1.485 6.070 1.996 1.00 89.62 105 SER A C 1
ATOM 833 O O . SER A 1 105 ? -1.577 5.092 1.258 1.00 89.62 105 SER A O 1
ATOM 835 N N . THR A 1 106 ? -1.953 7.272 1.663 1.00 89.69 106 THR A N 1
ATOM 836 C CA . THR A 1 106 ? -2.395 7.639 0.304 1.00 89.69 106 THR A CA 1
ATOM 837 C C . THR A 1 106 ? -1.270 8.258 -0.523 1.00 89.69 106 THR A C 1
ATOM 839 O O . THR A 1 106 ? -1.463 8.559 -1.702 1.00 89.69 106 THR A O 1
ATOM 842 N N . ASP A 1 107 ? -0.119 8.493 0.104 1.00 92.50 107 ASP A N 1
ATOM 843 C CA . ASP A 1 107 ? 1.098 8.943 -0.557 1.00 92.50 107 ASP A CA 1
ATOM 844 C C . ASP A 1 107 ? 1.893 7.721 -1.024 1.00 92.50 107 ASP A C 1
ATOM 846 O O . ASP A 1 107 ? 1.768 6.632 -0.454 1.00 92.50 107 ASP A O 1
ATOM 850 N N . TYR A 1 108 ? 2.704 7.902 -2.065 1.00 90.19 108 TYR A N 1
ATOM 851 C CA . TYR A 1 108 ? 3.528 6.825 -2.604 1.00 90.19 108 TYR A CA 1
ATOM 852 C C . TYR A 1 108 ? 4.593 6.375 -1.599 1.00 90.19 108 TYR A C 1
ATOM 854 O O . TYR A 1 108 ? 5.394 7.172 -1.111 1.00 90.19 108 TYR A O 1
ATOM 862 N N . VAL A 1 109 ? 4.601 5.075 -1.330 1.00 93.50 109 VAL A N 1
ATOM 863 C CA . VAL A 1 109 ? 5.624 4.349 -0.587 1.00 93.50 109 VAL A CA 1
ATOM 864 C C . VAL A 1 109 ? 6.648 3.823 -1.582 1.00 93.50 109 VAL A C 1
ATOM 866 O O . VAL A 1 109 ? 6.300 3.147 -2.551 1.00 93.50 109 VAL A O 1
ATOM 869 N N . ILE A 1 110 ? 7.915 4.147 -1.345 1.00 94.12 110 ILE A N 1
ATOM 870 C CA . ILE A 1 110 ? 9.031 3.759 -2.208 1.00 94.12 110 ILE A CA 1
ATOM 871 C C . ILE A 1 110 ? 9.462 2.331 -1.863 1.00 94.12 110 ILE A C 1
ATOM 873 O O . ILE A 1 110 ? 9.835 2.062 -0.724 1.00 94.12 110 ILE A O 1
ATOM 877 N N . CYS A 1 111 ? 9.464 1.439 -2.854 1.00 93.94 111 CYS A N 1
ATOM 878 C CA . CYS A 1 111 ? 10.004 0.082 -2.727 1.00 93.94 111 CYS A CA 1
ATOM 879 C C . CYS A 1 111 ? 11.484 0.014 -3.114 1.00 93.94 111 CYS A C 1
ATOM 881 O O . CYS A 1 111 ? 12.275 -0.684 -2.486 1.00 93.94 111 CYS A O 1
ATOM 883 N N . LYS A 1 112 ? 11.861 0.734 -4.176 1.00 92.75 112 LYS A N 1
ATOM 884 C CA . LYS A 1 112 ? 13.223 0.784 -4.717 1.00 92.75 112 LYS A CA 1
ATOM 885 C C . LYS A 1 112 ? 13.466 2.170 -5.305 1.00 92.75 112 LYS A C 1
ATOM 887 O O . LYS A 1 112 ? 12.669 2.629 -6.114 1.00 92.75 112 LYS A O 1
ATOM 892 N N . ASP A 1 113 ? 14.579 2.790 -4.928 1.00 91.00 113 ASP A N 1
ATOM 893 C CA . ASP A 1 113 ? 15.153 3.963 -5.596 1.00 91.00 113 ASP A CA 1
ATOM 894 C C . ASP A 1 113 ? 16.663 3.741 -5.718 1.00 91.00 113 ASP A C 1
ATOM 896 O O . ASP A 1 113 ? 17.390 3.752 -4.720 1.00 91.00 113 ASP A O 1
ATOM 900 N N . ASP A 1 114 ? 17.137 3.495 -6.937 1.00 85.56 114 ASP A N 1
ATOM 901 C CA . ASP A 1 114 ? 18.562 3.310 -7.236 1.00 85.56 114 ASP A CA 1
ATOM 902 C C . ASP A 1 114 ? 19.145 4.458 -8.076 1.00 85.56 114 ASP A C 1
ATOM 904 O O . ASP A 1 114 ? 20.248 4.354 -8.618 1.00 85.56 114 ASP A O 1
ATOM 908 N N . LYS A 1 115 ? 18.432 5.591 -8.139 1.00 78.81 115 LYS A N 1
ATOM 909 C CA . LYS A 1 115 ? 18.705 6.755 -8.993 1.00 78.81 115 LYS A CA 1
ATOM 910 C C . LYS A 1 115 ? 18.583 6.511 -10.496 1.00 78.81 115 LYS A C 1
ATOM 912 O O . LYS A 1 115 ? 18.664 7.510 -11.204 1.00 78.81 115 LYS A O 1
ATOM 917 N N . ALA A 1 116 ? 18.426 5.292 -10.994 1.00 80.81 116 ALA A N 1
ATOM 918 C CA . ALA A 1 116 ? 18.070 5.030 -12.389 1.00 80.81 116 ALA A CA 1
ATOM 919 C C . ALA A 1 116 ? 16.571 4.747 -12.508 1.00 80.81 116 ALA A C 1
ATOM 921 O O . ALA A 1 116 ? 15.937 5.152 -13.480 1.00 80.81 116 ALA A O 1
ATOM 922 N N . GLU A 1 117 ? 16.008 4.123 -11.482 1.00 82.44 117 GLU A N 1
ATOM 923 C CA . GLU A 1 117 ? 14.636 3.658 -11.433 1.00 82.44 117 GLU A CA 1
ATOM 924 C C . GLU A 1 117 ? 14.008 3.967 -10.080 1.00 82.44 117 GLU A C 1
ATOM 926 O O . GLU A 1 117 ? 14.678 3.985 -9.043 1.00 82.44 117 GLU A O 1
ATOM 931 N N . LEU A 1 118 ? 12.698 4.188 -10.104 1.00 86.62 118 LEU A N 1
ATOM 932 C CA . LEU A 1 118 ? 11.878 4.380 -8.921 1.00 86.62 118 LEU A CA 1
ATOM 933 C C . LEU A 1 118 ? 10.654 3.473 -9.008 1.00 86.62 118 LEU A C 1
ATOM 935 O O . LEU A 1 118 ? 9.780 3.682 -9.850 1.00 86.62 118 LEU A O 1
ATOM 939 N N . PHE A 1 119 ? 10.590 2.494 -8.112 1.00 90.38 119 PHE A N 1
ATOM 940 C CA . PHE A 1 119 ? 9.419 1.655 -7.891 1.00 90.38 119 PHE A CA 1
ATOM 941 C C . PHE A 1 119 ? 8.715 2.151 -6.643 1.00 90.38 119 PHE A C 1
ATOM 943 O O . PHE A 1 119 ? 9.309 2.218 -5.562 1.00 90.38 119 PHE A O 1
ATOM 950 N N . GLN A 1 120 ? 7.442 2.481 -6.782 1.00 91.69 120 GLN A N 1
ATOM 951 C CA . GLN A 1 120 ? 6.633 2.944 -5.668 1.00 91.69 120 GLN A CA 1
ATOM 952 C C . GLN A 1 120 ? 5.181 2.509 -5.842 1.00 91.69 120 GLN A C 1
ATOM 954 O O . GLN A 1 120 ? 4.706 2.296 -6.960 1.00 91.69 120 GLN A O 1
ATOM 959 N N . PHE A 1 121 ? 4.466 2.405 -4.731 1.00 90.56 121 PHE A N 1
ATOM 960 C CA . PHE A 1 121 ? 3.048 2.073 -4.719 1.00 90.56 121 PHE A CA 1
ATOM 961 C C . PHE A 1 121 ? 2.305 2.898 -3.676 1.00 90.56 121 PHE A C 1
ATOM 963 O O . PHE A 1 121 ? 2.908 3.465 -2.772 1.00 90.56 121 PHE A O 1
ATOM 970 N N . LYS A 1 122 ? 0.985 2.969 -3.782 1.00 89.94 122 LYS A N 1
ATOM 971 C CA . LYS A 1 122 ? 0.126 3.535 -2.739 1.00 89.94 122 LYS A CA 1
ATOM 972 C C . LYS A 1 122 ? -1.179 2.775 -2.647 1.00 89.94 122 LYS A C 1
ATOM 974 O O . LYS A 1 122 ? -1.642 2.219 -3.645 1.00 89.94 122 LYS A O 1
ATOM 979 N N . PHE A 1 123 ? -1.809 2.850 -1.483 1.00 90.44 123 PHE A N 1
ATOM 980 C CA . PHE A 1 123 ? -3.217 2.512 -1.363 1.00 90.44 123 PHE A CA 1
ATOM 981 C C . PHE A 1 123 ? -4.068 3.616 -1.993 1.00 90.44 123 PHE A C 1
ATOM 983 O O . PHE A 1 123 ? -3.858 4.811 -1.763 1.00 90.44 123 PHE A O 1
ATOM 990 N N . VAL A 1 124 ? -5.038 3.203 -2.796 1.00 88.25 124 VAL A N 1
ATOM 991 C CA . VAL A 1 124 ? -6.133 4.059 -3.255 1.00 88.25 124 VAL A CA 1
ATOM 992 C C . VAL A 1 124 ? -7.258 4.009 -2.221 1.00 88.25 124 VAL A C 1
ATOM 994 O O . VAL A 1 124 ? -7.714 5.052 -1.751 1.00 88.25 124 VAL A O 1
ATOM 997 N N . ASP A 1 125 ? -7.621 2.801 -1.797 1.00 83.94 125 ASP A N 1
ATOM 998 C CA . ASP A 1 125 ? -8.620 2.512 -0.772 1.00 83.94 125 ASP A CA 1
ATOM 999 C C . ASP A 1 125 ? -8.314 1.176 -0.079 1.00 83.94 125 ASP A C 1
ATOM 1001 O O . ASP A 1 125 ? -7.612 0.326 -0.628 1.00 83.94 125 ASP A O 1
ATOM 1005 N N . VAL A 1 126 ? -8.808 1.022 1.152 1.00 84.81 126 VAL A N 1
ATOM 1006 C CA . VAL A 1 126 ? -8.728 -0.211 1.949 1.00 84.81 126 VAL A CA 1
ATOM 1007 C C . VAL A 1 126 ? -10.109 -0.448 2.556 1.00 84.81 126 VAL A C 1
ATOM 1009 O O . VAL A 1 126 ? -10.476 0.208 3.532 1.00 84.81 126 VAL A O 1
ATOM 1012 N N . PHE A 1 127 ? -10.900 -1.345 1.965 1.00 82.88 127 PHE A N 1
ATOM 1013 C CA . PHE A 1 127 ? -12.207 -1.724 2.509 1.00 82.88 127 PHE A CA 1
ATOM 1014 C C . PHE A 1 127 ? -12.061 -2.803 3.583 1.00 82.88 127 PHE A C 1
ATOM 1016 O O . PHE A 1 127 ? -12.650 -2.680 4.657 1.00 82.88 127 PHE A O 1
ATOM 1023 N N . ASP A 1 128 ? -11.261 -3.828 3.294 1.00 83.50 128 ASP A N 1
ATOM 1024 C CA . ASP A 1 128 ? -10.802 -4.852 4.228 1.00 83.50 128 ASP A CA 1
ATOM 1025 C C . ASP A 1 128 ? -9.499 -5.514 3.717 1.00 83.50 128 ASP A C 1
ATOM 1027 O O . ASP A 1 128 ? -8.934 -5.094 2.708 1.00 83.50 128 ASP A O 1
ATOM 1031 N N . LEU A 1 129 ? -8.984 -6.541 4.410 1.00 82.62 129 LEU A N 1
ATOM 1032 C CA . LEU A 1 129 ? -7.725 -7.209 4.019 1.00 82.62 129 LEU A CA 1
ATOM 1033 C C . LEU A 1 129 ? -7.828 -8.018 2.722 1.00 82.62 129 LEU A C 1
ATOM 1035 O O . LEU A 1 129 ? -6.815 -8.390 2.139 1.00 82.62 129 LEU A O 1
ATOM 1039 N N . HIS A 1 130 ? -9.041 -8.321 2.275 1.00 79.81 130 HIS A N 1
ATOM 1040 C CA . HIS A 1 130 ? -9.332 -9.031 1.035 1.00 79.81 130 HIS A CA 1
ATOM 1041 C C . HIS A 1 130 ? -9.826 -8.095 -0.079 1.00 79.81 130 HIS A C 1
ATOM 1043 O O . HIS A 1 130 ? -9.815 -8.501 -1.240 1.00 79.81 130 HIS A O 1
ATOM 1049 N N . ASN A 1 131 ? -10.239 -6.872 0.261 1.00 81.62 131 ASN A N 1
ATOM 1050 C CA . ASN A 1 131 ? -10.722 -5.848 -0.652 1.00 81.62 131 ASN A CA 1
ATOM 1051 C C . ASN A 1 131 ? -10.002 -4.514 -0.397 1.00 81.62 131 ASN A C 1
ATOM 1053 O O . ASN A 1 131 ? -10.370 -3.726 0.476 1.00 81.62 131 ASN A O 1
ATOM 1057 N N . PHE A 1 132 ? -8.958 -4.257 -1.173 1.00 85.19 132 PHE A N 1
ATOM 1058 C CA . PHE A 1 132 ? -8.207 -3.006 -1.152 1.00 85.19 132 PHE A CA 1
ATOM 1059 C C . PHE A 1 132 ? -7.750 -2.673 -2.562 1.00 85.19 132 PHE A C 1
ATOM 1061 O O . PHE A 1 132 ? -7.641 -3.558 -3.392 1.00 85.19 132 PHE A O 1
ATOM 1068 N N . SER A 1 133 ? -7.416 -1.423 -2.840 1.00 85.81 133 SER A N 1
ATOM 1069 C CA . SER A 1 133 ? -6.970 -0.993 -4.163 1.00 85.81 133 SER A CA 1
ATOM 1070 C C . SER A 1 133 ? -5.574 -0.398 -4.082 1.00 85.81 133 SER A C 1
ATOM 1072 O O . SER A 1 133 ? -5.296 0.435 -3.216 1.00 85.81 133 SER A O 1
ATOM 1074 N N . LEU A 1 134 ? -4.691 -0.784 -5.005 1.00 87.56 134 LEU A N 1
ATOM 1075 C CA . LEU A 1 134 ? -3.335 -0.239 -5.110 1.00 87.56 134 LEU A CA 1
ATOM 1076 C C . LEU A 1 134 ? -3.131 0.485 -6.443 1.00 87.56 134 LEU A C 1
ATOM 1078 O O . LEU A 1 134 ? -3.673 0.104 -7.481 1.00 87.56 134 LEU A O 1
ATOM 1082 N N . SER A 1 135 ? -2.286 1.510 -6.410 1.00 85.56 135 SER A N 1
ATOM 1083 C CA . SER A 1 135 ? -1.688 2.121 -7.596 1.00 85.56 135 SER A CA 1
ATOM 1084 C C . SER A 1 135 ? -0.183 1.911 -7.530 1.00 85.56 135 SER A C 1
ATOM 1086 O O . SER A 1 135 ? 0.431 2.228 -6.511 1.00 85.56 135 SER A O 1
ATOM 1088 N N . LEU A 1 136 ? 0.393 1.360 -8.598 1.00 87.00 136 LEU A N 1
ATOM 1089 C CA . LEU A 1 136 ? 1.817 1.067 -8.717 1.00 87.00 136 LEU A CA 1
ATOM 1090 C C . LEU A 1 136 ? 2.421 1.952 -9.808 1.00 87.00 136 LEU A C 1
ATOM 1092 O O . LEU A 1 136 ? 1.811 2.178 -10.847 1.00 87.00 136 LEU A O 1
ATOM 1096 N N . THR A 1 137 ? 3.625 2.468 -9.599 1.00 84.25 137 THR A N 1
ATOM 1097 C CA . THR A 1 137 ? 4.337 3.226 -10.634 1.00 84.25 137 THR A CA 1
ATOM 1098 C C . THR A 1 137 ? 5.803 2.839 -10.657 1.00 84.25 137 THR A C 1
ATOM 1100 O O . THR A 1 137 ? 6.460 2.856 -9.614 1.00 84.25 137 THR A O 1
ATOM 1103 N N . HIS A 1 138 ? 6.293 2.503 -11.845 1.00 83.94 138 HIS A N 1
ATOM 1104 C CA . HIS A 1 138 ? 7.705 2.302 -12.120 1.00 83.94 138 HIS A CA 1
ATOM 1105 C C . HIS A 1 138 ? 8.165 3.431 -13.048 1.00 83.94 138 HIS A C 1
ATOM 1107 O O . HIS A 1 138 ? 7.627 3.599 -14.144 1.00 83.94 138 HIS A O 1
ATOM 1113 N N . MET A 1 139 ? 9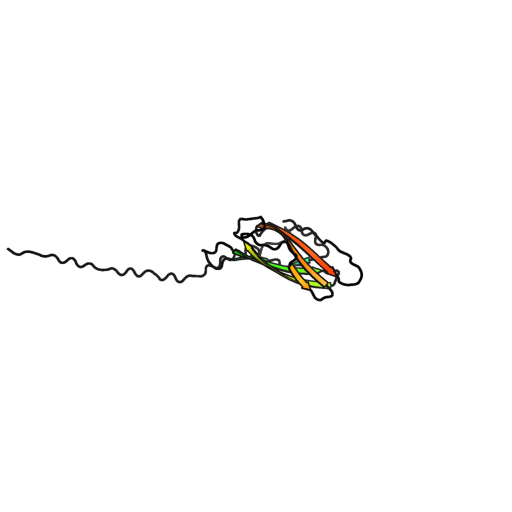.104 4.252 -12.579 1.00 80.94 139 MET A N 1
ATOM 1114 C CA . MET A 1 139 ? 9.630 5.402 -13.313 1.00 80.94 139 MET A CA 1
ATOM 1115 C C . MET A 1 139 ? 11.101 5.190 -13.656 1.00 80.94 139 MET A C 1
ATOM 1117 O O . MET A 1 139 ? 11.897 4.873 -12.776 1.00 80.94 139 MET A O 1
ATOM 1121 N N . TYR A 1 140 ? 11.466 5.470 -14.905 1.00 78.38 140 TYR A N 1
ATOM 1122 C CA . TYR A 1 140 ? 12.850 5.486 -15.380 1.00 78.38 140 TYR A CA 1
ATOM 1123 C C . TYR A 1 140 ? 13.380 6.916 -15.379 1.00 78.38 140 TYR A C 1
ATOM 1125 O O . TYR A 1 140 ? 12.686 7.847 -15.793 1.00 78.38 140 TYR A O 1
ATOM 1133 N N . LYS A 1 141 ? 14.622 7.115 -14.946 1.00 69.19 141 LYS A N 1
ATOM 1134 C CA . LYS A 1 141 ? 15.233 8.447 -14.866 1.00 69.19 141 LYS A CA 1
ATOM 1135 C C . LYS A 1 141 ? 15.896 8.906 -16.171 1.00 69.19 141 LYS A C 1
ATOM 1137 O O . LYS A 1 141 ? 16.326 10.058 -16.251 1.00 69.19 141 LYS A O 1
ATOM 1142 N N . ASP A 1 142 ? 15.952 8.069 -17.208 1.00 57.47 142 ASP A N 1
ATOM 1143 C CA . ASP A 1 142 ? 16.638 8.423 -18.454 1.00 57.47 142 ASP A CA 1
ATOM 1144 C C . ASP A 1 142 ? 15.809 9.334 -19.384 1.00 57.47 142 ASP A C 1
ATOM 1146 O O . ASP A 1 142 ? 14.847 8.935 -20.028 1.00 57.47 142 ASP A O 1
ATOM 1150 N N . ILE A 1 143 ? 16.258 10.595 -19.439 1.00 48.06 143 ILE A N 1
ATOM 1151 C CA . ILE A 1 143 ? 16.166 11.598 -20.517 1.00 48.06 143 ILE A CA 1
ATOM 1152 C C . ILE A 1 143 ? 14.796 11.721 -21.226 1.00 48.06 143 ILE A C 1
ATOM 1154 O O . ILE A 1 143 ? 14.592 11.211 -22.322 1.00 48.06 143 ILE A O 1
ATOM 1158 N N . LYS A 1 144 ? 13.951 12.603 -20.665 1.00 42.34 144 LYS A N 1
ATOM 1159 C CA . LYS A 1 144 ? 12.584 13.006 -21.072 1.00 42.34 144 LYS A CA 1
ATOM 1160 C C . LYS A 1 144 ? 11.494 12.118 -20.470 1.00 42.34 144 LYS A C 1
ATOM 1162 O O . LYS A 1 144 ? 11.241 11.021 -20.935 1.00 42.34 144 LYS A O 1
ATOM 1167 N N . TYR A 1 145 ? 10.846 12.688 -19.453 1.00 39.09 145 TYR A N 1
ATOM 1168 C CA . TYR A 1 145 ? 9.634 12.212 -18.792 1.00 39.09 145 TYR A CA 1
ATOM 1169 C C . TYR A 1 145 ? 8.663 11.528 -19.763 1.00 39.09 145 TYR A C 1
ATOM 1171 O O . TYR A 1 145 ? 7.978 12.205 -20.527 1.00 39.09 145 TYR A O 1
ATOM 1179 N N . ASP A 1 146 ? 8.594 10.203 -19.682 1.00 38.44 146 ASP A N 1
ATOM 1180 C CA . ASP A 1 146 ? 7.463 9.415 -20.155 1.00 38.44 146 ASP A CA 1
ATOM 1181 C C . ASP A 1 146 ? 6.741 8.939 -18.886 1.00 38.44 146 ASP A C 1
ATOM 1183 O O . ASP A 1 146 ? 7.048 7.898 -18.305 1.00 38.44 146 ASP A O 1
ATOM 1187 N N . GLU A 1 147 ? 5.875 9.801 -18.348 1.00 39.22 147 GLU A N 1
ATOM 1188 C CA . GLU A 1 147 ? 5.072 9.489 -17.167 1.00 39.22 147 GLU A CA 1
ATOM 1189 C C . GLU A 1 147 ? 4.014 8.460 -17.572 1.00 39.22 147 GLU A C 1
ATOM 1191 O O . GLU A 1 147 ? 2.956 8.796 -18.105 1.00 39.22 147 GLU A O 1
ATOM 1196 N N . LYS A 1 148 ? 4.307 7.178 -17.354 1.00 43.19 148 LYS A N 1
ATOM 1197 C CA . LYS A 1 148 ? 3.307 6.122 -17.487 1.00 43.19 148 LYS A CA 1
ATOM 1198 C C . LYS A 1 148 ? 2.596 5.953 -16.148 1.00 43.19 148 LYS A C 1
ATOM 1200 O O . LYS A 1 148 ? 3.143 5.393 -15.203 1.00 43.19 148 LYS A O 1
ATOM 1205 N N . THR A 1 149 ? 1.360 6.440 -16.065 1.00 39.84 149 THR A N 1
ATOM 1206 C CA . THR A 1 149 ? 0.420 6.036 -15.011 1.00 39.84 149 THR A CA 1
ATOM 1207 C C . THR A 1 149 ? 0.019 4.585 -15.281 1.00 39.84 149 THR A C 1
ATOM 1209 O O . THR A 1 149 ? -0.661 4.312 -16.269 1.00 39.84 149 THR A O 1
ATOM 1212 N N . LEU A 1 150 ? 0.482 3.646 -14.457 1.00 44.25 150 LEU A N 1
ATOM 1213 C CA . LEU A 1 150 ? 0.350 2.212 -14.723 1.00 44.25 150 LEU A CA 1
ATOM 1214 C C . LEU A 1 150 ? -0.605 1.568 -13.715 1.00 44.25 150 LEU A C 1
ATOM 1216 O O . LEU A 1 150 ? -0.256 1.316 -12.571 1.00 44.25 150 LEU A O 1
ATOM 1220 N N . GLY A 1 151 ? -1.825 1.291 -14.172 1.00 44.62 151 GLY A N 1
ATOM 1221 C CA . GLY A 1 151 ? -2.743 0.364 -13.512 1.00 44.62 151 GLY A CA 1
ATOM 1222 C C . GLY A 1 151 ? -3.520 0.918 -12.314 1.00 44.62 151 GLY A C 1
ATOM 1223 O O . GLY A 1 151 ? -3.003 1.603 -11.432 1.00 44.62 151 GLY A O 1
ATOM 1224 N N . TYR A 1 152 ? -4.807 0.581 -12.290 1.00 36.34 152 TYR A N 1
ATOM 1225 C CA . TYR A 1 152 ? -5.706 0.762 -11.156 1.00 36.34 152 TYR A CA 1
ATOM 1226 C C . TYR A 1 152 ? -6.105 -0.643 -10.704 1.00 36.34 152 TYR A C 1
ATOM 1228 O O . TYR A 1 152 ? -6.793 -1.341 -11.447 1.00 36.34 152 TYR A O 1
ATOM 1236 N N . LEU A 1 153 ? -5.644 -1.088 -9.535 1.00 39.84 153 LEU A N 1
ATOM 1237 C CA . LEU A 1 153 ? -6.030 -2.392 -8.997 1.00 39.84 153 LEU A CA 1
ATOM 1238 C C . LEU A 1 153 ? -7.308 -2.227 -8.179 1.00 39.84 153 LEU A C 1
ATOM 1240 O O . LEU A 1 153 ? -7.296 -1.451 -7.234 1.00 39.84 153 LEU A O 1
ATOM 1244 N N . ARG A 1 154 ? -8.390 -2.925 -8.547 1.00 32.09 154 ARG A N 1
ATOM 1245 C CA . ARG A 1 154 ? -9.618 -3.070 -7.740 1.00 32.09 154 ARG A CA 1
ATOM 1246 C C . ARG A 1 154 ? -9.769 -4.525 -7.313 1.00 32.09 154 ARG A C 1
ATOM 1248 O O . ARG A 1 154 ? -9.581 -5.405 -8.152 1.00 32.09 154 ARG A O 1
ATOM 1255 N N . TYR A 1 155 ? -10.161 -4.745 -6.062 1.00 43.62 155 TYR A N 1
ATOM 1256 C CA . TYR A 1 155 ? -10.510 -6.053 -5.504 1.00 43.62 155 TYR A CA 1
ATOM 1257 C C . TYR A 1 155 ? -11.994 -6.093 -5.115 1.00 43.62 155 TYR A C 1
ATOM 1259 O O . TYR A 1 155 ? -12.577 -5.027 -4.808 1.00 43.62 155 TYR A O 1
#

Radius of gyration: 27.07 Å; chains: 1; bounding box: 42×38×106 Å

pLDDT: mean 70.7, std 22.62, range [32.09, 95.69]

Secondary structure (DSSP, 8-state):
------------------------------TTTTS-GGGS----TT-EEEEEEEEEE-SSTT-SSEEEEEEEEEEETTTTEEEEEEEEEEE-SS--SSBTTB---SSPEEEEE-SSEEEEEEEEEESSSSSEEEEEEEEE-SSS-----B-----

Sequence (155 aa):
MQLLIIFALVLVSAVSQPLIHGDTINYRDTSMANKPWGLAQFDLDPFNLTDMCVECEKENVDSLLFDCSIKFNWDDPNAQQSCSCENHWQWDGITQAKGPTNNYSTDYVICKDDKAELFQFKFVDVFDLHNFSLSLTHMYKDIKYDEKTLGYLRY